Protein AF-A0A938JVI6-F1 (afdb_monomer_lite)

Foldseek 3Di:
DCLLLPLLVVLLVVLVVVLVDLVCLAPCLVVSLVSLVSNLVVLVVVLVVVVVVCVVVVDPPVPQPCLSVLLNVLSVQLSVLSVVLSVQSVPDPDDDDPVNVVSSVSNNVSSVSSNVSSVVNVVSVCCVVPVVPDDD

Secondary structure (DSSP, 8-state):
--HHHHHHHHHHHHHHHHHH-HHHHHHHHHHHHHHHHHHHHHHHHHHHHHHHHHHHH----TTTTTHHHHHHHHHHHHHHHHHHHHHHHHH-SSPPPHHHHHHHHHHHHHHHHHHHHHHHHHHHHHHHHHGGGS--

Sequence (136 aa):
MHAPAVLIPLTALLAVIMVANRKLSYRFGPLILVIAGLAAVSAFAASQTGEALQDQLGYEVVEHAGFGERVWWFSGATFLTLLGLWLIDRSSRRSRRFDGNLLAIGAVVFAVLATFWAIRAGHTGAELVWSSRLPT

Radius of gyration: 17.34 Å; chains: 1; bounding box: 57×23×45 Å

Structure (mmCIF, N/CA/C/O backbone):
data_AF-A0A938JVI6-F1
#
_entry.id   AF-A0A938JVI6-F1
#
loop_
_atom_site.group_PDB
_atom_site.id
_atom_site.type_symbol
_atom_site.label_atom_id
_atom_site.label_alt_id
_atom_site.label_comp_id
_atom_site.label_asym_id
_atom_site.label_entity_id
_atom_site.label_seq_id
_atom_site.pdbx_PDB_ins_code
_atom_site.Cartn_x
_atom_site.Cartn_y
_atom_site.Cartn_z
_atom_site.occupancy
_atom_site.B_iso_or_equiv
_atom_site.auth_seq_id
_atom_site.auth_comp_id
_atom_site.auth_asym_id
_atom_site.auth_atom_id
_atom_site.pdbx_PDB_model_num
ATOM 1 N N . MET A 1 1 ? -8.650 8.880 12.008 1.00 57.38 1 MET A N 1
ATOM 2 C CA . MET A 1 1 ? -9.216 7.622 11.471 1.00 57.38 1 MET A CA 1
ATOM 3 C C . MET A 1 1 ? -9.546 7.630 9.966 1.00 57.38 1 MET A C 1
ATOM 5 O O . MET A 1 1 ? -9.991 6.609 9.473 1.00 57.38 1 MET A O 1
ATOM 9 N N . HIS A 1 2 ? -9.290 8.696 9.188 1.00 65.69 2 HIS A N 1
ATOM 10 C CA . HIS A 1 2 ? -9.584 8.696 7.734 1.00 65.69 2 HIS A CA 1
ATOM 11 C C . HIS A 1 2 ? -8.389 8.358 6.830 1.00 65.69 2 HIS A C 1
ATOM 13 O O . HIS A 1 2 ? -8.569 8.098 5.644 1.00 65.69 2 HIS A O 1
ATOM 19 N N . ALA A 1 3 ? -7.170 8.350 7.376 1.00 73.94 3 ALA A N 1
ATOM 20 C CA . ALA A 1 3 ? -5.957 8.147 6.590 1.00 73.94 3 ALA A CA 1
ATOM 21 C C . ALA A 1 3 ? -5.923 6.795 5.841 1.00 73.94 3 ALA A C 1
ATOM 23 O O . ALA A 1 3 ? -5.671 6.826 4.639 1.00 73.94 3 ALA A O 1
ATOM 24 N N . PRO A 1 4 ? -6.258 5.636 6.449 1.00 77.69 4 PRO A N 1
ATOM 25 C CA . PRO A 1 4 ? -6.216 4.354 5.736 1.00 77.69 4 PRO A CA 1
ATOM 26 C C . PRO A 1 4 ? -7.220 4.294 4.578 1.00 77.69 4 PRO A C 1
ATOM 28 O O . PRO A 1 4 ? -6.895 3.801 3.501 1.00 77.69 4 PRO A O 1
ATOM 31 N N . ALA A 1 5 ? -8.415 4.864 4.772 1.00 80.69 5 ALA A N 1
ATOM 32 C CA . ALA A 1 5 ? -9.490 4.862 3.781 1.00 80.69 5 ALA A CA 1
ATOM 33 C C . ALA A 1 5 ? -9.113 5.589 2.480 1.00 80.69 5 ALA A C 1
ATOM 35 O O . ALA A 1 5 ? -9.646 5.266 1.425 1.00 80.69 5 ALA A O 1
ATOM 36 N N . VAL A 1 6 ? -8.185 6.549 2.546 1.00 88.25 6 VAL A N 1
ATOM 37 C CA . VAL A 1 6 ? -7.693 7.286 1.372 1.00 88.25 6 VAL A CA 1
ATOM 38 C C . VAL A 1 6 ? -6.363 6.719 0.882 1.00 88.25 6 VAL A C 1
ATOM 40 O O . VAL A 1 6 ? -6.174 6.520 -0.318 1.00 88.25 6 VAL A O 1
ATOM 43 N N . LEU A 1 7 ? -5.438 6.432 1.801 1.00 88.94 7 LEU A N 1
ATOM 44 C CA . LEU A 1 7 ? -4.086 5.996 1.463 1.00 88.94 7 LEU A CA 1
ATOM 45 C C . LEU A 1 7 ? -4.059 4.608 0.820 1.00 88.94 7 LEU A C 1
ATOM 47 O O . LEU A 1 7 ? -3.248 4.388 -0.078 1.00 88.94 7 LEU A O 1
ATOM 51 N N . ILE A 1 8 ? -4.929 3.682 1.232 1.00 89.69 8 ILE A N 1
ATOM 52 C CA . ILE A 1 8 ? -4.940 2.316 0.688 1.00 89.69 8 ILE A CA 1
ATOM 53 C C . ILE A 1 8 ? -5.421 2.301 -0.775 1.00 89.69 8 ILE A C 1
ATOM 55 O O . ILE A 1 8 ? -4.660 1.824 -1.622 1.00 89.69 8 ILE A O 1
ATOM 59 N N . PRO A 1 9 ? -6.587 2.885 -1.135 1.00 91.62 9 PRO A N 1
ATOM 60 C CA . PRO A 1 9 ? -6.994 2.977 -2.539 1.00 91.62 9 PRO A CA 1
ATOM 61 C C . PRO A 1 9 ? -6.000 3.775 -3.389 1.00 91.62 9 PRO A C 1
ATOM 63 O O . PRO A 1 9 ? -5.707 3.399 -4.525 1.00 91.62 9 PRO A O 1
ATOM 66 N N . LEU A 1 10 ? -5.428 4.851 -2.834 1.00 92.38 10 LEU A N 1
ATOM 67 C CA . LEU A 1 10 ? -4.395 5.627 -3.519 1.00 92.38 10 LEU A CA 1
ATOM 68 C C . LEU A 1 10 ? -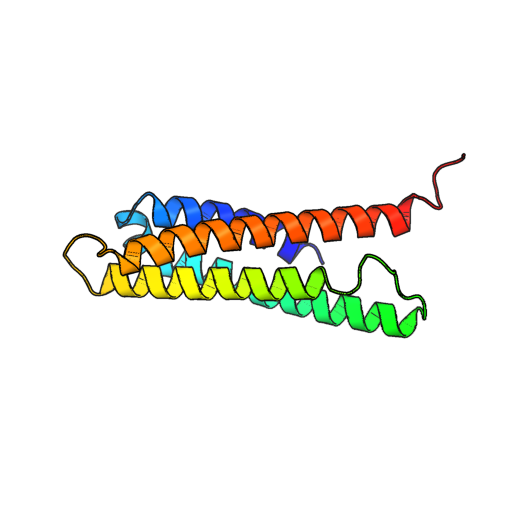3.154 4.772 -3.812 1.00 92.38 10 LEU A C 1
ATOM 70 O O . LEU A 1 10 ? -2.632 4.803 -4.925 1.00 92.38 10 LEU A O 1
ATOM 74 N N . THR A 1 11 ? -2.709 3.969 -2.844 1.00 91.06 11 THR A N 1
ATOM 75 C CA . THR A 1 11 ? -1.586 3.039 -3.018 1.00 91.06 11 THR A CA 1
ATOM 76 C C . THR A 1 11 ? -1.887 2.007 -4.102 1.00 91.06 11 THR A C 1
ATOM 78 O O . THR A 1 11 ? -1.009 1.714 -4.909 1.00 91.06 11 THR A O 1
ATOM 81 N N . ALA A 1 12 ? -3.124 1.508 -4.190 1.00 92.19 12 ALA A N 1
ATOM 82 C CA . ALA A 1 12 ? -3.523 0.582 -5.247 1.00 92.19 12 ALA A CA 1
ATOM 83 C C . ALA A 1 12 ? -3.424 1.203 -6.648 1.00 92.19 12 ALA A C 1
ATOM 85 O O . ALA A 1 12 ? -2.871 0.585 -7.559 1.00 92.19 12 ALA A O 1
ATOM 86 N N . LEU A 1 13 ? -3.866 2.452 -6.817 1.00 93.56 13 LEU A N 1
ATOM 87 C CA . LEU A 1 13 ? -3.713 3.173 -8.084 1.00 93.56 13 LEU A CA 1
ATOM 88 C C . LEU A 1 13 ? -2.236 3.383 -8.442 1.00 93.56 13 LEU A C 1
ATOM 90 O O . LEU A 1 13 ? -1.820 3.128 -9.573 1.00 93.56 13 LEU A O 1
ATOM 94 N N . LEU A 1 14 ? -1.424 3.802 -7.470 1.00 91.56 14 LEU A N 1
ATOM 95 C CA . LEU A 1 14 ? 0.012 4.000 -7.667 1.00 91.56 14 LEU A CA 1
ATOM 96 C C . LEU A 1 14 ? 0.740 2.692 -8.001 1.00 91.56 14 LEU A C 1
ATOM 98 O O . LEU A 1 14 ? 1.629 2.698 -8.854 1.00 91.56 14 LEU A O 1
ATOM 102 N N . ALA A 1 15 ? 0.338 1.573 -7.393 1.00 90.12 15 ALA A N 1
ATOM 103 C CA . ALA A 1 15 ? 0.866 0.249 -7.704 1.00 90.12 15 ALA A CA 1
ATOM 104 C C . ALA A 1 15 ? 0.617 -0.117 -9.173 1.00 90.12 15 ALA A C 1
ATOM 106 O O . ALA A 1 15 ? 1.549 -0.518 -9.872 1.00 90.12 15 ALA A O 1
ATOM 107 N N . VAL A 1 16 ? -0.601 0.103 -9.681 1.00 92.25 16 VAL A N 1
ATOM 108 C CA . VAL A 1 16 ? -0.933 -0.135 -11.097 1.00 92.25 16 VAL A CA 1
ATOM 109 C C . VAL A 1 16 ? -0.082 0.740 -12.018 1.00 92.25 16 VAL A C 1
ATOM 111 O O . VAL A 1 16 ? 0.496 0.236 -12.981 1.00 92.25 16 VAL A O 1
ATOM 114 N N . ILE A 1 17 ? 0.064 2.031 -11.705 1.00 90.00 17 ILE A N 1
ATOM 115 C CA . ILE A 1 17 ? 0.887 2.963 -12.494 1.00 90.00 17 ILE A CA 1
ATOM 116 C C . ILE A 1 17 ? 2.355 2.506 -12.534 1.00 90.00 17 ILE A C 1
ATOM 118 O O . ILE A 1 17 ? 2.988 2.506 -13.595 1.00 90.00 17 ILE A O 1
ATOM 122 N N . MET A 1 18 ? 2.897 2.087 -11.389 1.00 86.94 18 MET A N 1
ATOM 123 C CA . MET A 1 18 ? 4.276 1.615 -11.255 1.00 86.94 18 MET A CA 1
ATOM 124 C C . MET A 1 18 ? 4.524 0.304 -12.013 1.00 86.94 18 MET A C 1
ATOM 126 O O . MET A 1 18 ? 5.573 0.116 -12.642 1.00 86.94 18 MET A O 1
ATOM 130 N N . VAL A 1 19 ? 3.545 -0.599 -11.988 1.00 88.50 19 VAL A N 1
ATOM 131 C CA . VAL A 1 19 ? 3.588 -1.861 -12.728 1.00 88.50 19 VAL A CA 1
ATOM 132 C C . VAL A 1 19 ? 3.498 -1.617 -14.231 1.00 88.50 19 VAL A C 1
ATOM 134 O O . VAL A 1 19 ? 4.302 -2.192 -14.967 1.00 88.50 19 VAL A O 1
ATOM 137 N N . ALA A 1 20 ? 2.600 -0.734 -14.672 1.00 88.00 20 ALA A N 1
ATOM 138 C CA . ALA A 1 20 ? 2.367 -0.430 -16.081 1.00 88.00 20 ALA A CA 1
ATOM 139 C C . ALA A 1 20 ? 3.543 0.302 -16.744 1.00 88.00 20 ALA A C 1
ATOM 141 O O . ALA A 1 20 ? 3.833 0.068 -17.917 1.00 88.00 20 ALA A O 1
ATOM 142 N N . ASN A 1 21 ? 4.240 1.185 -16.018 1.00 85.44 21 ASN A N 1
ATOM 143 C CA . ASN A 1 21 ? 5.306 1.993 -16.600 1.00 85.44 21 ASN A CA 1
ATOM 144 C C . ASN A 1 21 ? 6.584 1.999 -15.755 1.00 85.44 21 ASN A C 1
ATOM 146 O O . ASN A 1 21 ? 6.726 2.718 -14.764 1.00 85.44 21 ASN A O 1
ATOM 150 N N . ARG A 1 22 ? 7.594 1.281 -16.251 1.00 79.62 22 ARG A N 1
ATOM 151 C CA . ARG A 1 22 ? 8.915 1.190 -15.622 1.00 79.62 22 ARG A CA 1
ATOM 152 C C . ARG A 1 22 ? 9.598 2.549 -15.447 1.00 79.62 22 ARG A C 1
ATOM 154 O O . ARG A 1 22 ? 10.261 2.767 -14.442 1.00 79.62 22 ARG A O 1
ATOM 161 N N . LYS A 1 23 ? 9.425 3.495 -16.381 1.00 81.69 23 LYS A N 1
ATOM 162 C CA . LYS A 1 23 ? 10.016 4.843 -16.254 1.00 81.69 23 LYS A CA 1
ATOM 163 C C . LYS A 1 23 ? 9.441 5.593 -15.048 1.00 81.69 23 LYS A C 1
ATOM 165 O O . LYS A 1 23 ? 10.179 6.309 -14.373 1.00 81.69 23 LYS A O 1
ATOM 170 N N . LEU A 1 24 ? 8.150 5.400 -14.763 1.00 80.94 24 LEU A N 1
ATOM 171 C CA . LEU A 1 24 ? 7.504 5.967 -13.579 1.00 80.94 24 LEU A CA 1
ATOM 172 C C . LEU A 1 24 ? 7.987 5.276 -12.303 1.00 80.94 24 LEU A C 1
ATOM 174 O O . LEU A 1 24 ? 8.254 5.969 -11.329 1.00 80.94 24 LEU A O 1
ATOM 178 N N . SER A 1 25 ? 8.209 3.958 -12.339 1.00 80.56 25 SER A N 1
ATOM 179 C CA . SER A 1 25 ? 8.844 3.215 -11.238 1.00 80.56 25 SER A CA 1
ATOM 180 C C . SER A 1 25 ? 10.211 3.801 -10.850 1.00 80.56 25 SER A C 1
ATOM 182 O O . SER A 1 25 ? 10.454 4.070 -9.677 1.00 80.56 25 SER A O 1
ATOM 184 N N . TYR A 1 26 ? 11.082 4.132 -11.812 1.00 79.88 26 TYR A N 1
ATOM 185 C CA . TYR A 1 26 ? 12.364 4.780 -11.493 1.00 79.88 26 TYR A CA 1
ATOM 186 C C . TYR A 1 26 ? 12.212 6.199 -10.934 1.00 79.88 26 TYR A C 1
ATOM 188 O O . TYR A 1 26 ? 12.883 6.547 -9.963 1.00 79.88 26 TYR A O 1
ATOM 196 N N . ARG A 1 27 ? 11.374 7.033 -11.565 1.00 85.94 27 ARG A N 1
ATOM 197 C CA . ARG A 1 27 ? 11.274 8.466 -11.239 1.00 85.94 27 ARG A CA 1
ATOM 198 C C . ARG A 1 27 ? 10.474 8.732 -9.966 1.00 85.94 27 ARG A C 1
ATOM 200 O O . ARG A 1 27 ? 10.860 9.586 -9.177 1.00 85.94 27 ARG A O 1
ATOM 207 N N . PHE A 1 28 ? 9.368 8.018 -9.784 1.00 90.06 28 PHE A N 1
ATOM 208 C CA . PHE A 1 28 ? 8.415 8.218 -8.692 1.00 90.06 28 PHE A CA 1
ATOM 209 C C . PHE A 1 28 ? 8.419 7.082 -7.667 1.00 90.06 28 PHE A C 1
ATOM 211 O O . PHE A 1 28 ? 7.703 7.174 -6.677 1.00 90.06 28 PHE A O 1
ATOM 218 N N . GLY A 1 29 ? 9.241 6.045 -7.846 1.00 88.31 29 GLY A N 1
ATOM 219 C CA . GLY A 1 29 ? 9.333 4.913 -6.921 1.00 88.31 29 GLY A CA 1
ATOM 220 C C . GLY A 1 29 ? 9.474 5.307 -5.448 1.00 88.31 29 GLY A C 1
ATOM 221 O O . GLY A 1 29 ? 8.664 4.845 -4.652 1.00 88.31 29 GLY A O 1
ATOM 222 N N . PRO A 1 30 ? 10.395 6.215 -5.063 1.00 93.19 30 PRO A N 1
ATOM 223 C CA . PRO A 1 30 ? 10.502 6.658 -3.672 1.00 93.19 30 PRO A CA 1
ATOM 224 C C . PRO A 1 30 ? 9.206 7.272 -3.127 1.00 93.19 30 PRO A C 1
ATOM 226 O O . PRO A 1 30 ? 8.816 6.971 -2.006 1.00 93.19 30 PRO A O 1
ATOM 229 N N . LEU A 1 31 ? 8.503 8.081 -3.928 1.00 93.62 31 LEU A N 1
ATOM 230 C CA . LEU A 1 31 ? 7.226 8.684 -3.535 1.00 93.62 31 LEU A CA 1
ATOM 231 C C . LEU A 1 31 ? 6.146 7.612 -3.333 1.00 93.62 31 LEU A C 1
ATOM 233 O O . LEU A 1 31 ? 5.433 7.637 -2.334 1.00 93.62 31 LEU A O 1
ATOM 237 N N . ILE A 1 32 ? 6.053 6.655 -4.259 1.00 92.38 32 ILE A N 1
ATOM 238 C CA . ILE A 1 32 ? 5.088 5.550 -4.195 1.00 92.38 32 ILE A CA 1
ATOM 239 C C . ILE A 1 32 ? 5.354 4.677 -2.963 1.00 92.38 32 ILE A C 1
ATOM 241 O O . ILE A 1 32 ? 4.416 4.311 -2.262 1.00 92.38 32 ILE A O 1
ATOM 245 N N . LEU A 1 33 ? 6.624 4.403 -2.653 1.00 94.00 33 LEU A N 1
ATOM 246 C CA . LEU A 1 33 ? 7.022 3.647 -1.465 1.00 94.00 33 LEU A CA 1
ATOM 247 C C . LEU A 1 33 ? 6.710 4.390 -0.167 1.00 94.00 33 LEU A C 1
ATOM 249 O O . LEU A 1 33 ? 6.237 3.766 0.776 1.00 94.00 33 LEU A O 1
ATOM 253 N N . VAL A 1 34 ? 6.927 5.707 -0.115 1.00 95.75 34 VAL A N 1
ATOM 254 C CA . VAL A 1 34 ? 6.548 6.517 1.053 1.00 95.75 34 VAL A CA 1
ATOM 255 C C . VAL A 1 34 ? 5.039 6.459 1.273 1.00 95.75 34 VAL A C 1
ATOM 257 O O . VAL A 1 34 ? 4.603 6.210 2.392 1.00 95.75 34 VAL A O 1
ATOM 260 N N . ILE A 1 35 ? 4.237 6.620 0.218 1.00 93.75 35 ILE A N 1
ATOM 261 C CA . ILE A 1 35 ? 2.772 6.549 0.318 1.00 93.75 35 ILE A CA 1
ATOM 262 C C . ILE A 1 35 ? 2.320 5.149 0.756 1.00 93.75 35 ILE A C 1
ATOM 264 O O . ILE A 1 35 ? 1.515 5.039 1.677 1.00 93.75 35 ILE A O 1
ATOM 268 N N . ALA A 1 36 ? 2.881 4.089 0.168 1.00 93.25 36 ALA A N 1
ATOM 269 C CA . ALA A 1 36 ? 2.580 2.709 0.546 1.00 93.25 36 AL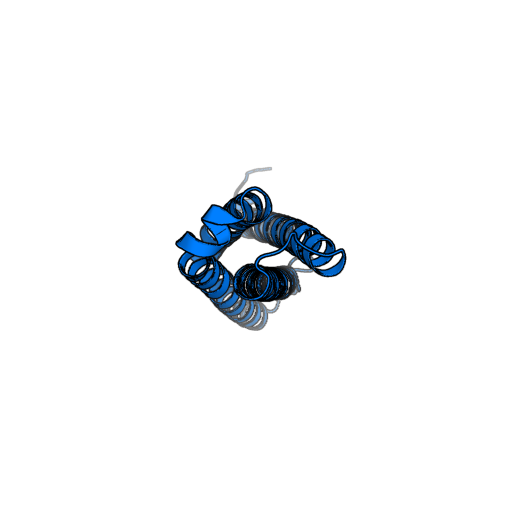A A CA 1
ATOM 270 C C . ALA A 1 36 ? 2.992 2.396 1.997 1.00 93.25 36 ALA A C 1
ATOM 272 O O . ALA A 1 36 ? 2.258 1.731 2.726 1.00 93.25 36 ALA A O 1
ATOM 273 N N . GLY A 1 37 ? 4.140 2.913 2.442 1.00 94.38 37 GLY A N 1
ATOM 274 C CA . GLY A 1 37 ? 4.605 2.788 3.822 1.00 94.38 37 GLY A CA 1
ATOM 275 C C . GLY A 1 37 ? 3.686 3.517 4.801 1.00 94.38 37 GLY A C 1
ATOM 276 O O . GLY A 1 37 ? 3.280 2.942 5.808 1.00 94.38 37 GLY A O 1
ATOM 277 N N . LEU A 1 38 ? 3.280 4.749 4.478 1.00 94.50 38 LEU A N 1
ATOM 278 C CA . LEU A 1 38 ? 2.298 5.498 5.266 1.00 94.50 38 LEU A CA 1
ATOM 279 C C . LEU A 1 38 ? 0.945 4.782 5.310 1.00 94.50 38 LEU A C 1
ATOM 281 O O . LEU A 1 38 ? 0.323 4.740 6.370 1.00 94.50 38 LEU A O 1
ATOM 285 N N . ALA A 1 39 ? 0.507 4.177 4.203 1.00 92.06 39 ALA A N 1
ATOM 286 C CA . ALA A 1 39 ? -0.705 3.367 4.166 1.00 92.06 39 ALA A CA 1
ATOM 287 C C . ALA A 1 39 ? -0.609 2.189 5.149 1.00 92.06 39 ALA A C 1
ATOM 289 O O . ALA A 1 39 ? -1.486 2.045 5.999 1.00 92.06 39 ALA A O 1
ATOM 290 N N . ALA A 1 40 ? 0.480 1.415 5.111 1.00 92.50 40 ALA A N 1
ATOM 291 C CA . ALA A 1 40 ? 0.698 0.281 6.011 1.00 92.50 40 ALA A CA 1
ATOM 292 C C . ALA A 1 40 ? 0.790 0.694 7.492 1.00 92.50 40 ALA A C 1
ATOM 294 O O . ALA A 1 40 ? 0.147 0.076 8.339 1.00 92.50 40 ALA A O 1
ATOM 295 N N . VAL A 1 41 ? 1.525 1.766 7.810 1.00 92.88 41 VAL A N 1
ATOM 296 C CA . VAL A 1 41 ? 1.617 2.299 9.183 1.00 92.88 41 VAL A CA 1
ATOM 297 C C . VAL A 1 41 ? 0.255 2.798 9.664 1.00 92.88 41 VAL A C 1
ATOM 299 O O . VAL A 1 41 ? -0.138 2.536 10.799 1.00 92.88 41 VAL A O 1
ATOM 302 N N . SER A 1 42 ? -0.498 3.482 8.800 1.00 89.38 42 SER A N 1
ATOM 303 C CA . SER A 1 42 ? -1.841 3.950 9.143 1.00 89.38 42 SER A CA 1
ATOM 304 C C . SER A 1 42 ? -2.816 2.793 9.368 1.00 89.38 42 SER A C 1
ATOM 306 O O . SER A 1 42 ? -3.639 2.872 10.277 1.00 89.38 42 SER A O 1
ATOM 308 N N . ALA A 1 43 ? -2.702 1.714 8.585 1.00 88.44 43 ALA A N 1
ATOM 309 C CA . ALA A 1 43 ? -3.499 0.504 8.744 1.00 88.44 43 ALA A CA 1
ATOM 310 C C . ALA A 1 43 ? -3.200 -0.193 10.076 1.00 88.44 43 ALA A C 1
ATOM 312 O O . ALA A 1 43 ? -4.130 -0.565 10.780 1.00 88.44 43 ALA A O 1
ATOM 313 N N . PHE A 1 44 ? -1.922 -0.283 10.455 1.00 89.94 44 PHE A N 1
ATOM 314 C CA . PHE A 1 44 ? -1.512 -0.809 11.757 1.00 89.94 44 PHE A CA 1
ATOM 315 C C . PHE A 1 44 ? -2.062 0.033 12.916 1.00 89.94 44 PHE A C 1
ATOM 317 O O . PHE A 1 44 ? -2.668 -0.483 13.846 1.00 89.94 44 PHE A O 1
ATOM 324 N N . ALA A 1 45 ? -1.925 1.360 12.853 1.00 88.06 45 ALA A N 1
ATOM 325 C CA . ALA A 1 45 ? -2.492 2.229 13.885 1.00 88.06 45 ALA A CA 1
ATOM 326 C C . ALA A 1 45 ? -4.025 2.081 13.986 1.00 88.06 45 ALA A C 1
ATOM 328 O O . ALA A 1 45 ? -4.592 2.127 15.079 1.00 88.06 45 ALA A O 1
ATOM 329 N N . ALA A 1 46 ? -4.702 1.881 12.852 1.00 83.44 46 ALA A N 1
ATOM 330 C CA . ALA A 1 46 ? -6.140 1.643 12.813 1.00 83.44 46 ALA A CA 1
ATOM 331 C C . ALA A 1 46 ? -6.539 0.280 13.405 1.00 83.44 46 ALA A C 1
ATOM 333 O O . ALA A 1 46 ? -7.555 0.220 14.091 1.00 83.44 46 ALA A O 1
ATOM 334 N N . SER A 1 47 ? -5.755 -0.787 13.199 1.00 83.44 47 SER A N 1
ATOM 335 C CA . SER A 1 47 ? -6.036 -2.091 13.819 1.00 83.44 47 SER A CA 1
ATOM 336 C C . SER A 1 47 ? -5.884 -2.024 15.337 1.00 83.44 47 SER A C 1
ATOM 338 O O . SER A 1 47 ? -6.824 -2.362 16.047 1.00 83.44 47 SER A O 1
ATOM 340 N N . GLN A 1 48 ? -4.780 -1.451 15.831 1.00 84.31 48 GLN A N 1
ATOM 341 C CA . GLN A 1 48 ? -4.524 -1.322 17.273 1.00 84.31 48 GLN A CA 1
ATOM 342 C C . GLN A 1 48 ? -5.613 -0.515 17.990 1.00 84.31 48 GLN A C 1
ATOM 344 O O . GLN A 1 48 ? -6.022 -0.841 19.101 1.00 84.31 48 GLN A O 1
ATOM 349 N N . THR A 1 49 ? -6.074 0.572 17.367 1.00 80.12 49 THR A N 1
ATOM 350 C CA . THR A 1 49 ? -7.127 1.417 17.952 1.00 80.12 49 THR A CA 1
ATOM 351 C C . THR A 1 49 ? -8.511 0.777 17.873 1.00 80.12 49 THR A C 1
ATOM 353 O O . THR A 1 49 ? -9.330 1.026 18.754 1.00 80.12 49 THR A O 1
ATOM 356 N N . GLY A 1 50 ? -8.773 -0.051 16.856 1.00 74.25 50 GLY A N 1
ATOM 357 C CA . GLY A 1 50 ? -9.998 -0.845 16.750 1.00 74.25 50 GLY A CA 1
ATOM 358 C C . GLY A 1 50 ? -10.074 -1.952 17.802 1.00 74.25 50 GLY A C 1
ATOM 359 O O . GLY A 1 50 ? -11.092 -2.080 18.475 1.00 74.25 50 GLY A O 1
ATOM 360 N N . GLU A 1 51 ? -8.980 -2.689 17.996 1.00 76.19 51 GLU A N 1
ATOM 361 C CA . GLU A 1 51 ? -8.868 -3.748 19.009 1.00 76.19 51 GLU A CA 1
ATOM 362 C C . GLU A 1 51 ? -9.003 -3.185 20.430 1.00 76.19 51 GLU A C 1
ATOM 364 O O . GLU A 1 51 ? -9.835 -3.648 21.204 1.00 76.19 51 GLU A O 1
ATOM 369 N N . ALA A 1 52 ? -8.288 -2.099 20.746 1.00 79.12 52 ALA A N 1
ATOM 370 C CA . ALA A 1 52 ? -8.373 -1.466 22.063 1.00 79.12 52 ALA A CA 1
ATOM 371 C C . ALA A 1 52 ? -9.784 -0.945 22.402 1.00 79.12 52 ALA A C 1
ATOM 373 O O . ALA A 1 52 ? -10.160 -0.880 23.572 1.00 79.12 52 ALA A O 1
ATOM 374 N N . LEU A 1 53 ? -10.566 -0.546 21.392 1.00 73.81 53 LEU A N 1
ATOM 375 C CA . LEU A 1 53 ? -11.957 -0.132 21.574 1.00 73.81 53 LEU A CA 1
ATOM 376 C C . LEU A 1 53 ? -12.885 -1.339 21.781 1.00 73.81 53 LEU A C 1
ATOM 378 O O . LEU A 1 53 ? -13.817 -1.260 22.583 1.00 73.81 53 LEU A O 1
ATOM 382 N N . GLN A 1 54 ? -12.625 -2.449 21.088 1.00 71.56 54 GLN A N 1
ATOM 383 C CA . GLN A 1 54 ? -13.361 -3.702 21.260 1.00 71.56 54 GLN A CA 1
ATOM 384 C C . GLN A 1 54 ? -13.214 -4.237 22.691 1.00 71.56 54 GLN A C 1
ATOM 386 O O . GLN A 1 54 ? -14.222 -4.556 23.325 1.00 71.56 54 GLN A O 1
ATOM 391 N N . ASP A 1 55 ? -11.992 -4.230 23.229 1.00 75.94 55 ASP A N 1
ATOM 392 C CA . ASP A 1 55 ? -11.707 -4.653 24.607 1.00 75.94 55 ASP A CA 1
ATOM 393 C C . ASP A 1 55 ? -12.479 -3.827 25.647 1.00 75.94 55 ASP A C 1
ATOM 395 O O . ASP A 1 55 ? -12.923 -4.353 26.667 1.00 75.94 55 ASP A O 1
ATOM 399 N N . GLN A 1 56 ? -12.681 -2.530 25.389 1.00 77.44 56 GLN A N 1
ATOM 400 C CA . GLN A 1 56 ? -13.415 -1.641 26.296 1.00 77.44 56 GLN A CA 1
ATOM 401 C C . GLN A 1 56 ? -14.932 -1.826 26.231 1.00 77.44 56 GLN A C 1
ATOM 403 O O . GLN A 1 56 ? -15.615 -1.624 27.234 1.00 77.44 56 GLN A O 1
ATOM 408 N N . LEU A 1 57 ? -15.471 -2.167 25.059 1.00 71.06 57 LEU A N 1
ATOM 409 C CA . LEU A 1 57 ? -16.914 -2.285 24.856 1.00 71.06 57 LEU A CA 1
ATOM 410 C C . LEU A 1 57 ? -17.451 -3.677 25.210 1.00 71.06 57 LEU A C 1
ATOM 412 O O . LEU A 1 57 ? -18.655 -3.809 25.399 1.00 71.06 57 LEU A O 1
ATOM 416 N N . GLY A 1 58 ? -16.594 -4.696 25.336 1.00 62.91 58 GLY A N 1
ATOM 417 C CA . GLY A 1 58 ? -16.980 -6.026 25.827 1.00 62.91 58 GLY A CA 1
ATOM 418 C C . GLY A 1 58 ? -17.909 -6.813 24.894 1.00 62.91 58 GLY A C 1
ATOM 419 O O . GLY A 1 58 ? -18.409 -7.870 25.273 1.00 62.91 58 GLY A O 1
ATOM 420 N N . TYR A 1 59 ? -18.131 -6.319 23.677 1.00 58.38 59 TYR A N 1
ATOM 421 C CA . TYR A 1 59 ? -18.818 -7.039 22.616 1.00 58.38 59 TYR A CA 1
ATOM 422 C C . TYR A 1 59 ? -17.769 -7.482 21.601 1.00 58.38 59 TYR A C 1
ATOM 424 O O . TYR A 1 59 ? -17.088 -6.645 21.004 1.00 58.38 59 TYR A O 1
ATOM 432 N N . GLU A 1 60 ? -17.659 -8.790 21.358 1.00 53.81 60 GLU A N 1
ATOM 433 C CA . GLU A 1 60 ? -17.143 -9.242 20.072 1.00 53.81 60 GLU A CA 1
ATOM 434 C C . GLU A 1 60 ? -18.102 -8.684 19.030 1.00 53.81 60 GLU A C 1
ATOM 436 O O . GLU A 1 60 ? -19.249 -9.114 18.914 1.00 53.81 60 GLU A O 1
ATOM 441 N N . VAL A 1 61 ? -17.669 -7.680 18.278 1.00 54.16 61 VAL A N 1
ATOM 442 C CA . VAL A 1 61 ? -18.327 -7.384 17.017 1.00 54.16 61 VAL A CA 1
ATOM 443 C C . VAL A 1 61 ? -17.992 -8.586 16.135 1.00 54.16 61 VAL A C 1
ATOM 445 O O . VAL A 1 61 ? -16.941 -8.611 15.502 1.00 54.16 61 VAL A O 1
ATOM 448 N N . VAL A 1 62 ? -18.828 -9.629 16.203 1.00 50.53 62 VAL A N 1
ATOM 449 C CA . VAL A 1 62 ? -18.544 -11.012 15.762 1.00 50.53 62 VAL A CA 1
ATOM 450 C C . VAL A 1 62 ? -18.098 -11.104 14.290 1.00 50.53 62 VAL A C 1
ATOM 452 O O . VAL A 1 62 ? -17.474 -12.080 13.890 1.00 50.53 62 VAL A O 1
ATOM 455 N N . GLU A 1 63 ? -18.318 -10.060 13.484 1.00 53.62 63 GLU A N 1
ATOM 456 C CA . GLU A 1 63 ? -17.845 -9.976 12.093 1.00 53.62 63 GLU A CA 1
ATOM 457 C C . GLU A 1 63 ? -16.683 -8.997 11.835 1.00 53.62 63 GLU A C 1
ATOM 459 O O . GLU A 1 63 ? -16.158 -8.965 10.726 1.00 53.62 63 GLU A O 1
ATOM 464 N N . HIS A 1 64 ? -16.252 -8.199 12.813 1.00 52.97 64 HIS A N 1
ATOM 465 C CA . HIS A 1 64 ? -15.238 -7.145 12.638 1.00 52.97 64 HIS A CA 1
ATOM 466 C C . HIS A 1 64 ? -13.841 -7.539 13.130 1.00 52.97 64 HIS A C 1
ATOM 468 O O . HIS A 1 64 ? -12.838 -6.968 12.683 1.00 52.97 64 HIS A O 1
ATOM 474 N N . ALA A 1 65 ? -13.767 -8.529 14.023 1.00 52.81 65 ALA A N 1
ATOM 475 C CA . ALA A 1 65 ? -12.517 -9.044 14.558 1.00 52.81 65 ALA A CA 1
ATOM 476 C C . ALA A 1 65 ? -11.675 -9.656 13.419 1.00 52.81 65 ALA A C 1
ATOM 478 O O . ALA A 1 65 ? -11.989 -10.705 12.855 1.00 52.81 65 ALA A O 1
ATOM 479 N N . GLY A 1 66 ? -10.619 -8.945 13.021 1.00 64.94 66 GLY A N 1
ATOM 480 C CA . GLY A 1 66 ? -9.653 -9.393 12.016 1.00 64.94 66 GLY A CA 1
ATOM 481 C C . GLY A 1 66 ? -9.738 -8.719 10.643 1.00 64.94 66 GLY A C 1
ATOM 482 O O . GLY A 1 66 ? -8.912 -9.025 9.782 1.00 64.94 66 GLY A O 1
ATOM 483 N N . PHE A 1 67 ? -10.666 -7.787 10.385 1.00 74.06 67 PHE A N 1
ATOM 484 C CA . PHE A 1 67 ? -10.599 -6.995 9.142 1.00 74.06 67 PHE A CA 1
ATOM 485 C C . PHE A 1 67 ? -9.465 -5.971 9.185 1.00 74.06 67 PHE A C 1
ATOM 487 O O . PHE A 1 67 ? -8.716 -5.867 8.216 1.00 74.06 67 PHE A O 1
ATOM 494 N N . GLY A 1 68 ? -9.286 -5.276 10.313 1.00 75.06 68 GLY A N 1
ATOM 495 C CA . GLY A 1 68 ? -8.170 -4.344 10.506 1.00 75.06 68 GLY A CA 1
ATOM 496 C C . GLY A 1 68 ? -6.811 -5.031 10.352 1.00 75.06 68 GLY A C 1
ATOM 497 O O . GLY A 1 68 ? -5.947 -4.545 9.622 1.00 75.06 68 GLY A O 1
ATOM 498 N N . GLU A 1 69 ? -6.667 -6.215 10.945 1.00 83.69 69 GLU A N 1
ATOM 499 C CA . GLU A 1 69 ? -5.454 -7.025 10.839 1.00 83.69 69 GLU A CA 1
ATOM 500 C C . GLU A 1 69 ? -5.170 -7.451 9.388 1.00 83.69 69 GLU A C 1
ATOM 502 O O . GLU A 1 69 ? -4.060 -7.270 8.886 1.00 83.69 69 GLU A O 1
ATOM 507 N N . ARG A 1 70 ? -6.185 -7.937 8.655 1.00 88.06 70 ARG A N 1
ATOM 508 C CA . ARG A 1 70 ? -6.041 -8.273 7.225 1.00 88.06 70 ARG A CA 1
ATOM 509 C C . ARG A 1 70 ? -5.606 -7.064 6.406 1.00 88.06 70 ARG A C 1
ATOM 511 O O . ARG A 1 70 ? -4.713 -7.187 5.570 1.00 88.06 70 ARG A O 1
ATOM 518 N N . VAL A 1 71 ? -6.213 -5.898 6.635 1.00 87.56 71 VAL A N 1
ATOM 519 C CA . VAL A 1 71 ? -5.834 -4.659 5.943 1.00 87.56 71 VAL A CA 1
ATOM 520 C C . VAL A 1 71 ? -4.366 -4.323 6.198 1.00 87.56 71 VAL A C 1
ATOM 522 O O . VAL A 1 71 ? -3.657 -3.978 5.249 1.00 87.56 71 VAL A O 1
ATOM 525 N N . TRP A 1 72 ? -3.893 -4.456 7.439 1.00 89.69 72 TRP A N 1
ATOM 526 C CA . TRP A 1 72 ? -2.487 -4.258 7.783 1.00 89.69 72 TRP A CA 1
ATOM 527 C C . TRP A 1 72 ? -1.574 -5.248 7.048 1.00 89.69 72 TRP A C 1
ATOM 529 O O . TRP A 1 72 ? -0.662 -4.807 6.341 1.00 89.69 72 TRP A O 1
ATOM 539 N N . TRP A 1 73 ? -1.860 -6.552 7.116 1.00 92.44 73 TRP A N 1
ATOM 540 C CA . TRP A 1 73 ? -1.073 -7.586 6.437 1.00 92.44 73 TRP A CA 1
ATOM 541 C C . TRP A 1 73 ? -0.989 -7.362 4.922 1.00 92.44 73 TRP A C 1
ATOM 543 O O . TRP A 1 73 ? 0.106 -7.362 4.355 1.00 92.44 73 TRP A O 1
ATOM 553 N N . PHE A 1 74 ? -2.117 -7.104 4.252 1.00 93.56 74 PHE A N 1
ATOM 554 C CA . PHE A 1 74 ? -2.133 -6.870 2.803 1.00 93.56 74 PHE A CA 1
ATOM 555 C C . PHE A 1 74 ? -1.487 -5.537 2.406 1.00 93.56 74 PHE A C 1
ATOM 557 O O . PHE A 1 74 ? -0.816 -5.467 1.373 1.00 93.56 74 PHE A O 1
ATOM 564 N N . SER A 1 75 ? -1.618 -4.488 3.223 1.00 91.06 75 SER A N 1
ATOM 565 C CA . SER A 1 75 ? -0.931 -3.211 2.980 1.00 91.06 75 SER A CA 1
ATOM 566 C C . SER A 1 75 ? 0.585 -3.362 3.131 1.00 91.06 75 SER A C 1
ATOM 568 O O . SER A 1 75 ? 1.341 -2.868 2.294 1.00 91.06 75 SER A O 1
ATOM 570 N N . GLY A 1 76 ? 1.039 -4.110 4.141 1.00 93.62 76 GLY A N 1
ATOM 571 C CA . GLY A 1 76 ? 2.448 -4.461 4.321 1.00 93.62 76 GLY A CA 1
ATOM 572 C C . GLY A 1 76 ? 2.992 -5.291 3.157 1.00 93.62 76 GLY A C 1
ATOM 573 O O . GLY A 1 76 ? 4.036 -4.961 2.595 1.00 93.62 76 GLY A O 1
ATOM 574 N N . ALA A 1 77 ? 2.253 -6.313 2.719 1.00 95.00 77 ALA A N 1
ATOM 575 C CA . ALA A 1 77 ? 2.619 -7.122 1.555 1.00 95.00 77 ALA A CA 1
ATOM 576 C C . ALA A 1 77 ? 2.698 -6.283 0.265 1.00 95.00 77 ALA A C 1
ATOM 578 O O . ALA A 1 77 ? 3.628 -6.443 -0.531 1.00 95.00 77 ALA A O 1
ATOM 579 N N . THR A 1 78 ? 1.773 -5.336 0.080 1.00 94.06 78 THR A N 1
ATOM 580 C CA . THR A 1 78 ? 1.800 -4.372 -1.032 1.00 94.06 78 THR A CA 1
ATOM 581 C C . THR A 1 78 ? 3.066 -3.517 -0.987 1.00 94.06 78 THR A C 1
ATOM 583 O O . THR A 1 78 ? 3.767 -3.390 -1.988 1.00 94.06 78 THR A O 1
ATOM 586 N N . PHE A 1 79 ? 3.417 -2.974 0.181 1.00 95.56 79 PHE A N 1
ATOM 587 C CA . PHE A 1 79 ? 4.644 -2.196 0.347 1.00 95.56 79 PHE A CA 1
ATOM 588 C C . PHE A 1 79 ? 5.898 -3.017 0.008 1.00 95.56 79 PHE A C 1
ATOM 590 O O . PHE A 1 79 ? 6.738 -2.564 -0.770 1.00 95.56 79 PHE A O 1
ATOM 597 N N . LEU A 1 80 ? 6.011 -4.240 0.535 1.00 95.94 80 LEU A N 1
ATOM 598 C CA . LEU A 1 80 ? 7.177 -5.099 0.312 1.00 95.94 80 LEU A CA 1
ATOM 599 C C . LEU A 1 80 ? 7.328 -5.517 -1.154 1.00 95.94 80 LEU A C 1
ATOM 601 O O . LEU A 1 80 ? 8.435 -5.510 -1.694 1.00 95.94 80 LEU A O 1
ATOM 605 N N . THR A 1 81 ? 6.224 -5.846 -1.823 1.00 94.31 81 THR A N 1
ATOM 606 C CA . THR A 1 81 ? 6.245 -6.203 -3.249 1.00 94.31 81 THR A CA 1
ATOM 607 C C . THR A 1 81 ? 6.603 -5.011 -4.134 1.00 94.31 81 THR A C 1
ATOM 609 O O . THR A 1 81 ? 7.422 -5.163 -5.042 1.00 94.31 81 THR A O 1
ATOM 612 N N . LEU A 1 82 ? 6.088 -3.810 -3.841 1.00 92.75 82 LEU A N 1
ATOM 613 C CA . LEU A 1 82 ? 6.492 -2.577 -4.527 1.00 92.75 82 LEU A CA 1
ATOM 614 C C . LEU A 1 82 ? 7.966 -2.238 -4.281 1.00 92.75 82 LEU A C 1
ATOM 616 O O . LEU A 1 82 ? 8.659 -1.828 -5.213 1.00 92.75 82 LEU A O 1
ATOM 620 N N . LEU A 1 83 ? 8.470 -2.448 -3.062 1.00 93.75 83 LEU A N 1
ATOM 621 C CA . LEU A 1 83 ? 9.883 -2.253 -2.734 1.00 93.75 83 LEU A CA 1
ATOM 622 C C . LEU A 1 83 ? 10.770 -3.202 -3.545 1.00 93.75 83 LEU A C 1
ATOM 624 O O . LEU A 1 83 ? 11.729 -2.758 -4.177 1.00 93.75 83 LEU A O 1
ATOM 628 N N . GLY A 1 84 ? 10.420 -4.490 -3.591 1.00 91.12 84 GLY A N 1
ATOM 629 C CA . GLY A 1 84 ? 11.120 -5.479 -4.412 1.00 91.12 84 GLY A CA 1
ATOM 630 C C . GLY A 1 84 ? 11.099 -5.116 -5.897 1.00 91.12 84 GLY A C 1
ATOM 631 O O . GLY A 1 84 ? 12.140 -5.132 -6.558 1.00 91.12 84 GLY A O 1
ATOM 632 N N . LEU A 1 85 ? 9.936 -4.703 -6.413 1.00 90.00 85 LEU A N 1
ATOM 633 C CA . LEU A 1 85 ? 9.787 -4.260 -7.799 1.00 90.00 85 LEU A CA 1
ATOM 634 C C . LEU A 1 85 ? 10.669 -3.043 -8.105 1.00 90.00 85 LEU A C 1
ATOM 636 O O . LEU A 1 85 ? 11.347 -3.022 -9.133 1.00 90.00 85 LEU A O 1
ATOM 640 N N . TRP A 1 86 ? 10.705 -2.056 -7.207 1.00 90.44 86 TRP A N 1
ATOM 641 C CA . TRP A 1 86 ? 11.543 -0.867 -7.347 1.00 90.44 86 TRP A CA 1
ATOM 642 C C . TRP A 1 86 ? 13.038 -1.208 -7.369 1.00 90.44 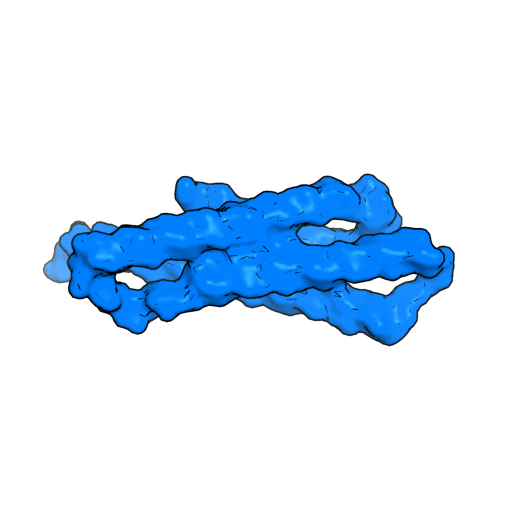86 TRP A C 1
ATOM 644 O O . TRP A 1 86 ? 13.779 -0.681 -8.201 1.00 90.44 86 TRP A O 1
ATOM 654 N N . LEU A 1 87 ? 13.489 -2.113 -6.495 1.00 89.69 87 LEU A N 1
ATOM 655 C CA . LEU A 1 87 ? 14.885 -2.557 -6.442 1.00 89.69 87 LEU A CA 1
ATOM 656 C C . LEU A 1 87 ? 15.295 -3.321 -7.710 1.00 89.69 87 LEU A C 1
ATOM 658 O O . LEU A 1 87 ? 16.375 -3.074 -8.252 1.00 89.69 87 LEU A O 1
ATOM 662 N N . ILE A 1 88 ? 14.428 -4.200 -8.225 1.00 86.38 88 ILE A N 1
ATOM 663 C CA . ILE A 1 88 ? 14.654 -4.928 -9.487 1.00 86.38 88 ILE A CA 1
ATOM 664 C C . ILE A 1 88 ? 14.689 -3.966 -10.667 1.00 86.38 88 ILE A C 1
ATOM 666 O O . ILE A 1 88 ? 15.565 -4.075 -11.534 1.00 86.38 88 ILE A O 1
ATOM 670 N N . ASP A 1 89 ? 13.746 -3.022 -10.702 1.00 84.56 89 ASP A N 1
ATOM 671 C CA . ASP A 1 89 ? 13.745 -1.974 -11.703 1.00 84.56 89 ASP A CA 1
ATOM 672 C C . ASP A 1 89 ? 15.076 -1.219 -11.624 1.00 84.56 89 ASP A C 1
ATOM 674 O O . ASP A 1 89 ? 15.789 -1.177 -12.619 1.00 84.56 89 ASP A O 1
ATOM 678 N N . ARG A 1 90 ? 15.538 -0.794 -10.445 1.00 82.88 90 ARG A N 1
ATOM 679 C CA . ARG A 1 90 ? 16.821 -0.091 -10.288 1.00 82.88 90 ARG A CA 1
ATOM 680 C C . ARG A 1 90 ? 18.061 -0.892 -10.710 1.00 82.88 90 ARG A C 1
ATOM 682 O O . ARG A 1 90 ? 18.976 -0.314 -11.294 1.00 82.88 90 ARG A O 1
ATOM 689 N N . SER A 1 91 ? 18.102 -2.188 -10.409 1.00 79.00 91 SER A N 1
ATOM 690 C CA . SER A 1 91 ? 19.278 -3.046 -10.620 1.00 79.00 91 SER A CA 1
ATOM 691 C C . SER A 1 91 ? 19.443 -3.502 -12.077 1.00 79.00 91 SER A C 1
ATOM 693 O O . SER A 1 91 ? 20.549 -3.506 -12.618 1.00 79.00 91 SER A O 1
ATOM 695 N N . SER A 1 92 ? 18.348 -3.849 -12.759 1.00 63.56 92 SER A N 1
ATOM 696 C CA . SER A 1 92 ? 18.419 -4.416 -14.108 1.00 63.56 92 SER A CA 1
ATOM 697 C C . SER A 1 92 ? 18.222 -3.352 -15.190 1.00 63.56 92 SER A C 1
ATOM 699 O O . SER A 1 92 ? 17.123 -2.837 -15.374 1.00 63.56 92 SER A O 1
ATOM 701 N N . ARG A 1 93 ? 19.230 -3.085 -16.032 1.00 60.75 93 ARG A N 1
ATOM 702 C CA . ARG A 1 93 ? 19.019 -2.320 -17.285 1.00 60.75 93 ARG A CA 1
ATOM 703 C C . ARG A 1 93 ? 18.215 -3.104 -18.340 1.00 60.75 93 ARG A C 1
ATOM 705 O O . ARG A 1 93 ? 17.766 -2.517 -19.318 1.00 60.75 93 ARG A O 1
ATOM 712 N N . ARG A 1 94 ? 18.007 -4.414 -18.146 1.00 58.59 94 ARG A N 1
ATOM 713 C CA . ARG A 1 94 ? 17.263 -5.317 -19.048 1.00 58.59 94 ARG A CA 1
ATOM 714 C C . ARG A 1 94 ? 15.840 -5.577 -18.521 1.00 58.59 94 ARG A C 1
ATOM 716 O O . ARG A 1 94 ? 15.568 -5.275 -17.359 1.00 58.59 94 ARG A O 1
ATOM 723 N N . SER A 1 95 ? 14.933 -6.063 -19.377 1.00 63.03 95 SER A N 1
ATOM 724 C CA . SER A 1 95 ? 13.507 -6.286 -19.062 1.00 63.03 95 SER A CA 1
ATOM 725 C C . SER A 1 95 ? 13.296 -7.070 -17.759 1.00 63.03 95 SER A C 1
ATOM 727 O O . SER A 1 95 ? 14.166 -7.844 -17.350 1.00 63.03 95 SER A O 1
ATOM 729 N N . ARG A 1 96 ? 12.138 -6.878 -17.105 1.00 68.06 96 ARG A N 1
ATOM 730 C CA . ARG A 1 96 ? 11.754 -7.666 -15.924 1.00 68.06 96 ARG A CA 1
ATOM 731 C C . ARG A 1 96 ? 11.818 -9.151 -16.298 1.00 68.06 96 ARG A C 1
ATOM 733 O O . ARG A 1 96 ? 11.194 -9.573 -17.270 1.00 68.06 96 ARG A O 1
ATOM 740 N N . ARG A 1 97 ? 12.636 -9.917 -15.573 1.00 73.69 97 ARG A N 1
ATOM 741 C CA . ARG A 1 97 ? 12.629 -11.385 -15.649 1.00 73.69 97 ARG A CA 1
ATOM 742 C C . ARG A 1 97 ? 11.326 -11.905 -15.036 1.00 73.69 97 A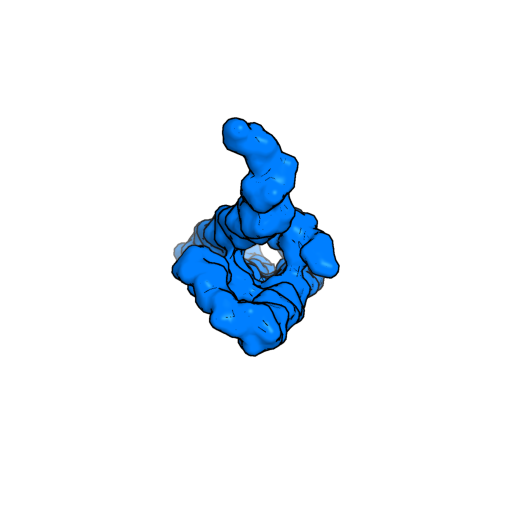RG A C 1
ATOM 744 O O . ARG A 1 97 ? 10.581 -11.126 -14.444 1.00 73.69 97 ARG A O 1
ATOM 751 N N . PHE A 1 98 ? 11.075 -13.205 -15.168 1.00 71.88 98 PHE A N 1
ATOM 752 C CA . PHE A 1 98 ? 9.894 -13.876 -14.618 1.00 71.88 98 PHE A CA 1
ATOM 753 C C . PHE A 1 98 ? 9.587 -13.424 -13.177 1.00 71.88 98 PHE A C 1
ATOM 755 O O . PHE A 1 98 ? 8.491 -12.931 -12.924 1.00 71.88 98 PHE A O 1
ATOM 762 N N . ASP A 1 99 ? 10.595 -13.410 -12.301 1.00 76.88 99 ASP A N 1
ATOM 763 C CA . ASP A 1 99 ? 10.487 -12.975 -10.897 1.00 76.88 99 ASP A CA 1
ATOM 764 C C . ASP A 1 99 ? 9.941 -11.544 -10.729 1.00 76.88 99 ASP A C 1
ATOM 766 O O . ASP A 1 99 ? 9.128 -11.269 -9.848 1.00 76.88 99 ASP A O 1
ATOM 770 N N . GLY A 1 100 ? 10.334 -10.619 -11.612 1.00 82.25 100 GLY A N 1
ATOM 771 C CA . GLY A 1 100 ? 9.843 -9.240 -11.596 1.00 82.25 100 GLY A CA 1
ATOM 772 C C . GLY A 1 100 ? 8.383 -9.117 -12.037 1.00 82.25 100 GLY A C 1
ATOM 773 O O . GLY A 1 100 ? 7.675 -8.232 -11.560 1.00 82.25 100 GLY A O 1
ATOM 774 N N . ASN A 1 101 ? 7.913 -10.009 -12.915 1.00 85.56 101 ASN A N 1
ATOM 775 C CA . ASN A 1 101 ? 6.504 -10.059 -13.307 1.00 85.56 101 ASN A CA 1
ATOM 776 C C . ASN A 1 101 ? 5.634 -10.654 -12.194 1.00 85.56 101 ASN A C 1
ATOM 778 O O . ASN A 1 101 ? 4.555 -10.123 -11.944 1.00 85.56 101 ASN A O 1
ATOM 782 N N . LEU A 1 102 ? 6.106 -11.684 -11.481 1.00 88.19 102 LEU A N 1
ATOM 783 C CA . LEU A 1 102 ? 5.395 -12.210 -10.307 1.00 88.19 102 LEU A CA 1
ATOM 784 C C . LEU A 1 102 ? 5.251 -11.157 -9.212 1.00 88.19 102 LEU A C 1
ATOM 786 O O . LEU A 1 102 ? 4.162 -11.000 -8.668 1.00 88.19 102 LEU A O 1
ATOM 790 N N . LEU A 1 103 ? 6.310 -10.393 -8.930 1.00 89.62 103 LEU A N 1
ATOM 791 C CA . LEU A 1 103 ? 6.246 -9.298 -7.958 1.00 89.62 103 LEU A CA 1
ATOM 792 C C . LEU A 1 103 ? 5.273 -8.199 -8.382 1.00 89.62 103 LEU A C 1
ATOM 794 O O . LEU A 1 103 ? 4.531 -7.687 -7.550 1.00 89.62 103 LEU A O 1
ATOM 798 N N . ALA A 1 104 ? 5.243 -7.859 -9.671 1.00 88.94 104 ALA A N 1
ATOM 799 C CA . ALA A 1 104 ? 4.303 -6.881 -10.203 1.00 88.94 104 ALA A CA 1
ATOM 800 C C . ALA A 1 104 ? 2.843 -7.345 -10.064 1.00 88.94 104 ALA A C 1
ATOM 802 O O . ALA A 1 104 ? 1.994 -6.577 -9.614 1.00 88.94 104 ALA A O 1
ATOM 803 N N . ILE A 1 105 ? 2.557 -8.605 -10.405 1.00 92.38 105 ILE A N 1
ATOM 804 C CA . ILE A 1 105 ? 1.224 -9.201 -10.239 1.00 92.38 105 ILE A CA 1
ATOM 805 C C . ILE A 1 105 ? 0.854 -9.245 -8.752 1.00 92.38 105 ILE A C 1
ATOM 807 O O . ILE A 1 105 ? -0.228 -8.798 -8.380 1.00 92.38 105 ILE A O 1
ATOM 811 N N . GLY A 1 106 ? 1.770 -9.712 -7.899 1.00 93.56 106 GLY A N 1
ATOM 812 C CA . GLY A 1 106 ? 1.583 -9.768 -6.451 1.00 93.56 106 GLY A CA 1
ATOM 813 C C . GLY A 1 106 ? 1.272 -8.400 -5.847 1.00 93.56 106 GLY A C 1
ATOM 814 O O . GLY A 1 106 ? 0.320 -8.282 -5.084 1.00 93.56 106 GLY A O 1
ATOM 815 N N . ALA A 1 107 ? 1.997 -7.351 -6.249 1.00 92.81 107 ALA A N 1
ATOM 816 C CA . ALA A 1 107 ? 1.754 -5.987 -5.782 1.00 92.81 107 ALA A CA 1
ATOM 817 C C . ALA A 1 107 ? 0.332 -5.505 -6.094 1.00 92.81 107 ALA A C 1
ATOM 819 O O . ALA A 1 107 ? -0.334 -4.950 -5.223 1.00 92.81 107 ALA A O 1
ATOM 820 N N . VAL A 1 108 ? -0.157 -5.748 -7.315 1.00 94.06 108 VAL A N 1
ATOM 821 C CA . VAL A 1 108 ? -1.524 -5.367 -7.702 1.00 94.06 108 VAL A CA 1
ATOM 822 C C . VAL A 1 108 ? -2.556 -6.188 -6.933 1.00 94.06 108 VAL A C 1
ATOM 824 O O . VAL A 1 108 ? -3.504 -5.621 -6.396 1.00 94.06 108 VAL A O 1
ATOM 827 N N . VAL A 1 109 ? -2.365 -7.506 -6.831 1.00 95.94 109 VAL A N 1
ATOM 828 C CA . VAL A 1 109 ? -3.291 -8.398 -6.116 1.00 95.94 109 VAL A CA 1
ATOM 829 C C . VAL A 1 109 ? -3.392 -8.015 -4.641 1.00 95.94 109 VAL A C 1
ATOM 831 O O . VAL A 1 109 ? -4.499 -7.847 -4.130 1.00 95.94 109 VAL A O 1
ATOM 834 N N . PHE A 1 110 ? -2.263 -7.815 -3.957 1.00 96.12 110 PHE A N 1
ATOM 835 C CA . PHE A 1 110 ? -2.267 -7.405 -2.554 1.00 96.12 110 PHE A CA 1
ATOM 836 C C . PHE A 1 110 ? -2.892 -6.027 -2.359 1.00 96.12 110 PHE A C 1
ATOM 838 O O . PHE A 1 110 ? -3.656 -5.852 -1.412 1.00 96.12 110 PHE A O 1
ATOM 845 N N . ALA A 1 111 ? -2.661 -5.081 -3.272 1.00 92.12 111 ALA A N 1
ATOM 846 C CA . ALA A 1 111 ? -3.261 -3.757 -3.168 1.00 92.12 111 ALA A CA 1
ATOM 847 C C . ALA A 1 111 ? -4.790 -3.793 -3.340 1.00 92.12 111 ALA A C 1
ATOM 849 O O . ALA A 1 111 ? -5.523 -3.104 -2.623 1.00 92.12 111 ALA A O 1
ATOM 850 N N . VAL A 1 112 ? -5.287 -4.628 -4.259 1.00 94.19 112 VAL A N 1
ATOM 851 C CA . VAL A 1 112 ? -6.727 -4.862 -4.447 1.00 94.19 112 VAL A CA 1
ATOM 852 C C . VAL A 1 112 ? -7.334 -5.514 -3.205 1.00 94.19 112 VAL A C 1
ATOM 854 O O . VAL A 1 112 ? -8.369 -5.053 -2.728 1.00 94.19 112 VAL A O 1
ATOM 857 N N . LEU A 1 113 ? -6.678 -6.530 -2.635 1.00 93.50 113 LEU A N 1
ATOM 858 C CA . LEU A 1 113 ? -7.134 -7.180 -1.403 1.00 93.50 113 LEU A CA 1
ATOM 859 C C . LEU A 1 113 ? -7.151 -6.208 -0.217 1.00 93.50 113 LEU A C 1
ATOM 861 O O . LEU A 1 113 ? -8.142 -6.161 0.510 1.00 93.50 113 LEU A O 1
ATOM 865 N N . ALA A 1 114 ? -6.107 -5.392 -0.049 1.00 91.31 114 ALA A N 1
ATOM 866 C CA . ALA A 1 114 ? -6.060 -4.356 0.982 1.00 91.31 114 ALA A CA 1
ATOM 867 C C . ALA A 1 114 ? -7.234 -3.374 0.841 1.00 91.31 114 ALA A C 1
ATOM 869 O O . ALA A 1 114 ? -7.909 -3.064 1.821 1.00 91.31 114 ALA A O 1
ATOM 870 N N . THR A 1 115 ? -7.524 -2.938 -0.389 1.00 91.44 115 THR A N 1
ATOM 871 C CA . THR A 1 115 ? -8.645 -2.032 -0.685 1.00 91.44 115 THR A CA 1
ATOM 872 C C . THR A 1 115 ? -9.994 -2.682 -0.384 1.00 91.44 115 THR A C 1
ATOM 874 O O . THR A 1 115 ? -10.846 -2.069 0.256 1.00 91.44 115 THR A O 1
ATOM 877 N N . PHE A 1 116 ? -10.183 -3.936 -0.797 1.00 91.94 116 PHE A N 1
ATOM 878 C CA . PHE A 1 116 ? -11.404 -4.692 -0.532 1.00 91.94 116 PHE A CA 1
ATOM 879 C C . PHE A 1 116 ? -11.679 -4.817 0.972 1.00 91.94 116 PHE A C 1
ATOM 881 O O . PHE A 1 116 ? -12.772 -4.479 1.427 1.00 91.94 116 PHE A O 1
ATOM 888 N N . TRP A 1 117 ? -10.683 -5.237 1.758 1.00 89.69 117 TRP A N 1
ATOM 889 C CA . TRP A 1 117 ? -10.839 -5.363 3.208 1.00 89.69 117 TRP A CA 1
ATOM 890 C C . TRP A 1 117 ? -11.058 -4.011 3.893 1.00 89.69 117 TRP A C 1
ATOM 892 O O . TRP A 1 117 ? -11.860 -3.935 4.821 1.00 89.69 117 TRP A O 1
ATOM 902 N N . ALA A 1 118 ? -10.435 -2.934 3.403 1.00 88.19 118 ALA A N 1
ATOM 903 C CA . ALA A 1 118 ? -10.657 -1.588 3.929 1.00 88.19 118 ALA A CA 1
ATOM 904 C C . ALA A 1 118 ? -12.104 -1.111 3.708 1.00 88.19 118 ALA A C 1
ATOM 906 O O . ALA A 1 118 ? -12.707 -0.537 4.614 1.00 88.19 118 ALA A O 1
ATOM 907 N N . ILE A 1 119 ? 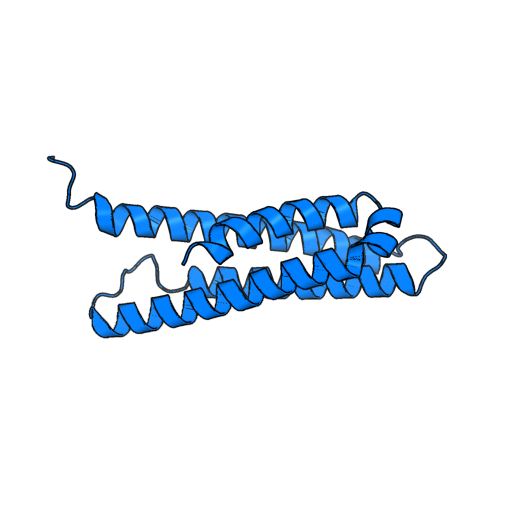-12.692 -1.397 2.540 1.00 87.38 119 ILE A N 1
ATOM 908 C CA . ILE A 1 119 ? -14.105 -1.094 2.257 1.00 87.38 119 ILE A CA 1
ATOM 909 C C . ILE A 1 119 ? -15.019 -1.919 3.164 1.00 87.38 119 ILE A C 1
ATOM 911 O O . ILE A 1 119 ? -15.961 -1.376 3.738 1.00 87.38 119 ILE A O 1
ATOM 915 N N . ARG A 1 120 ? -14.736 -3.218 3.329 1.00 86.12 120 ARG A N 1
ATOM 916 C CA . ARG A 1 120 ? -15.527 -4.101 4.200 1.00 86.12 120 ARG A CA 1
ATOM 917 C C . ARG A 1 120 ? -15.501 -3.641 5.654 1.00 86.12 120 ARG A C 1
ATOM 919 O O . ARG A 1 120 ? -16.566 -3.579 6.264 1.00 86.12 120 ARG A O 1
ATOM 926 N N . ALA A 1 121 ? -14.331 -3.264 6.168 1.00 82.12 121 ALA A N 1
ATOM 927 C CA . ALA A 1 121 ? -14.182 -2.677 7.497 1.00 82.12 121 ALA A CA 1
ATOM 928 C C . ALA A 1 121 ? -14.974 -1.363 7.626 1.00 82.12 121 ALA A C 1
ATOM 930 O O . ALA A 1 121 ? -15.697 -1.160 8.593 1.00 82.12 121 ALA A O 1
ATOM 931 N N . GLY A 1 122 ? -14.915 -0.486 6.619 1.00 81.38 122 GLY A N 1
ATOM 932 C CA . GLY A 1 122 ? -15.685 0.761 6.625 1.00 81.38 122 GLY A CA 1
ATOM 933 C C . GLY A 1 122 ? -17.203 0.545 6.626 1.00 81.38 122 GLY A C 1
ATOM 934 O O . GLY A 1 122 ? -17.918 1.188 7.390 1.00 81.38 122 GLY A O 1
ATOM 935 N N . HIS A 1 123 ? -17.693 -0.373 5.791 1.00 82.19 123 HIS A N 1
ATOM 936 C CA . HIS A 1 123 ? -19.121 -0.664 5.656 1.00 82.19 123 HIS A CA 1
ATOM 937 C C . HIS A 1 123 ? -19.712 -1.241 6.942 1.00 82.19 123 HIS A C 1
ATOM 939 O O . HIS A 1 123 ? -20.676 -0.696 7.471 1.00 82.19 123 HIS A O 1
ATOM 945 N N . THR A 1 124 ? -19.072 -2.273 7.488 1.00 77.88 124 THR A N 1
ATOM 946 C CA . THR A 1 124 ? -19.533 -2.911 8.727 1.00 77.88 124 THR A CA 1
ATOM 947 C C . THR A 1 124 ? -19.412 -1.965 9.928 1.00 77.88 124 THR A C 1
ATOM 949 O O . THR A 1 124 ? -20.268 -1.969 10.806 1.00 77.88 124 THR A O 1
ATOM 952 N N . GLY A 1 125 ? -18.427 -1.056 9.937 1.00 74.12 125 GLY A N 1
ATOM 953 C CA . GLY A 1 125 ? -18.324 -0.012 10.961 1.00 74.12 125 GLY A CA 1
ATOM 954 C C . GLY A 1 125 ? -19.476 0.996 10.889 1.00 74.12 125 GLY A C 1
ATOM 955 O O . GLY A 1 125 ? -20.011 1.413 11.916 1.00 74.12 125 GLY A O 1
ATOM 956 N N . ALA A 1 126 ? -19.899 1.364 9.676 1.00 78.75 126 ALA A N 1
ATOM 957 C CA . ALA A 1 126 ? -21.061 2.221 9.476 1.00 78.75 126 ALA A CA 1
ATOM 958 C C . ALA A 1 126 ? -22.362 1.519 9.904 1.00 78.75 126 ALA A C 1
ATOM 960 O O . ALA A 1 126 ? -23.177 2.121 10.600 1.00 78.75 126 ALA A O 1
ATOM 961 N N . GLU A 1 127 ? -22.550 0.246 9.557 1.00 78.06 127 GLU A N 1
ATOM 962 C CA . GLU A 1 127 ? -23.738 -0.514 9.964 1.00 78.06 127 GLU A CA 1
ATOM 963 C C . GLU A 1 127 ? -23.914 -0.542 11.484 1.00 78.06 127 GLU A C 1
ATOM 965 O O . GLU A 1 127 ? -25.017 -0.306 11.967 1.00 78.06 127 GLU A O 1
ATOM 970 N N . LEU A 1 128 ? -22.844 -0.713 12.261 1.00 72.88 128 LEU A N 1
ATOM 971 C CA . LEU A 1 128 ? -22.927 -0.725 13.729 1.00 72.88 128 LEU A CA 1
ATOM 972 C C . LEU A 1 128 ? -23.403 0.611 14.314 1.00 72.88 128 LEU A C 1
ATOM 974 O O . LEU A 1 128 ? -24.192 0.638 15.257 1.00 72.88 128 LEU A O 1
ATOM 978 N N . VAL A 1 129 ? -22.944 1.729 13.749 1.00 74.94 129 VAL A N 1
ATOM 979 C CA . VAL A 1 129 ? -23.299 3.072 14.236 1.00 74.94 129 VAL A CA 1
ATOM 980 C C . VAL A 1 129 ? -24.709 3.476 13.805 1.00 74.94 129 VAL A C 1
ATOM 982 O O . VAL A 1 129 ? -25.416 4.147 14.559 1.00 74.94 129 VAL A O 1
ATOM 985 N N . TRP A 1 130 ? -25.113 3.101 12.590 1.00 75.94 130 TRP A N 1
ATOM 986 C CA . TRP A 1 130 ? -26.310 3.645 11.946 1.00 75.94 130 TRP A CA 1
ATOM 987 C C . TRP A 1 130 ? -27.510 2.689 11.926 1.00 75.94 130 TRP A C 1
ATOM 989 O O . TRP A 1 130 ? -28.637 3.177 11.876 1.00 75.94 130 TRP A O 1
ATOM 999 N N . SER A 1 131 ? -27.322 1.367 12.030 1.00 66.88 131 SER A N 1
ATOM 1000 C CA . SER A 1 131 ? -28.439 0.396 12.064 1.00 66.88 131 SER A CA 1
ATOM 1001 C C . SER A 1 131 ? -29.373 0.612 13.256 1.00 66.88 131 SER A C 1
ATOM 1003 O O . SER A 1 131 ? -30.585 0.500 13.116 1.00 66.88 131 SER A O 1
ATOM 1005 N N . SER A 1 132 ? -28.830 1.028 14.402 1.00 65.38 132 SER A N 1
ATOM 1006 C CA . SER A 1 132 ? -29.600 1.368 15.607 1.00 65.38 132 SER A CA 1
ATOM 1007 C C . SER A 1 132 ? -30.405 2.672 15.499 1.00 65.38 132 SER A C 1
ATOM 1009 O O . SER A 1 132 ? -31.163 2.997 16.411 1.00 65.38 132 SER A O 1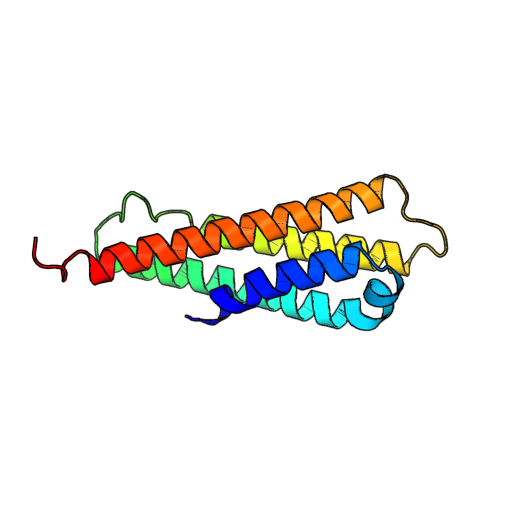
ATOM 1011 N N . ARG A 1 133 ? -30.246 3.443 14.411 1.00 59.38 133 ARG A N 1
ATOM 1012 C CA . ARG A 1 133 ? -30.887 4.757 14.215 1.00 59.38 133 ARG A CA 1
ATOM 1013 C C . ARG A 1 133 ? -31.926 4.795 13.095 1.00 59.38 133 ARG A C 1
ATOM 1015 O O . ARG A 1 133 ? -32.565 5.832 12.922 1.00 59.38 133 ARG A O 1
ATOM 1022 N N . LEU A 1 134 ? -32.093 3.716 12.334 1.00 59.19 134 LEU A N 1
ATOM 1023 C CA . LEU A 1 134 ? -33.130 3.631 11.307 1.00 59.19 134 LEU A CA 1
ATOM 1024 C C . LEU A 1 134 ? -34.426 3.105 11.948 1.00 59.19 134 LEU A C 1
ATOM 1026 O O . LEU A 1 134 ? -34.393 2.022 12.531 1.00 59.19 134 LEU A O 1
ATOM 1030 N N . PRO A 1 135 ? -35.552 3.844 11.883 1.00 55.12 135 PRO A N 1
ATOM 1031 C CA . PRO A 1 135 ? -36.832 3.314 12.334 1.00 55.12 135 PRO A CA 1
ATOM 1032 C C . PRO A 1 135 ? -37.218 2.129 11.438 1.00 55.12 135 PRO A C 1
ATOM 1034 O O . PRO A 1 135 ? -37.264 2.274 10.216 1.00 55.12 135 PRO A O 1
ATOM 1037 N N . THR A 1 136 ? -37.433 0.964 12.053 1.00 59.75 136 THR A N 1
ATOM 1038 C CA . THR A 1 136 ? -38.010 -0.233 11.417 1.00 59.75 136 THR A CA 1
ATOM 1039 C C . THR A 1 136 ? -39.490 -0.048 11.138 1.00 59.75 136 THR A C 1
ATOM 1041 O O . THR A 1 136 ? -40.175 0.441 12.068 1.00 59.75 136 THR A O 1
#

pLDDT: mean 82.25, std 12.07, range [50.53, 96.12]